Protein AF-A0AAV5S8I4-F1 (afdb_monomer)

Radius of gyration: 15.2 Å; Cα contacts (8 Å, |Δi|>4): 104; chains: 1; bounding box: 42×23×41 Å

Solvent-accessible surface area (backbone atoms only — not comparable to full-atom values): 5283 Å² total; per-residue (Å²): 132,82,84,84,64,84,88,63,88,84,68,78,49,73,45,83,34,77,37,74,46,79,58,88,94,44,74,46,81,42,77,47,79,38,81,47,77,44,65,62,84,90,44,49,32,44,76,46,78,45,71,81,67,74,90,72,68,58,66,72,56,55,54,51,31,59,60,56,69,40,85,43,77,49,73,49,65,56,74,134

pLDDT: mean 82.17, std 11.39, range [50.25, 93.06]

Foldseek 3Di:
DPPPDDDDPVDWDKDWDWDWDDDPPDIDIDTDIATAPDDDPNATEAEEEDEPDDPDDPVVVVVNCRRRVHDHYDYHYDDD

Secondary structure (DSSP, 8-state):
--SSSPP-TT--EEEEEEEEEEETTEEEEEEEEEEESEEETTEEEEEEEEESSTT---HHHHHHHHHTT--EEEEEEEP-

Nearest PDB structures (foldseek):
  5z5e-assembly1_B  TM=3.011E-01  e=7.543E-01  Nanoarchaeum equitans Kin4-M
  2efg-assembly1_A  TM=3.306E-01  e=1.679E+00  Thermus thermophilus HB8
  2bm1-assembly1_A  TM=3.371E-01  e=2.192E+00  Thermus thermophilus
  2bv3-assembly1_A  TM=3.193E-01  e=3.736E+00  Thermus thermophilus
  2xex-assembly2_B  TM=3.215E-01  e=6.368E+00  Staphylococcus aureus

Mean predicted aligned error: 6.93 Å

Sequence (80 aa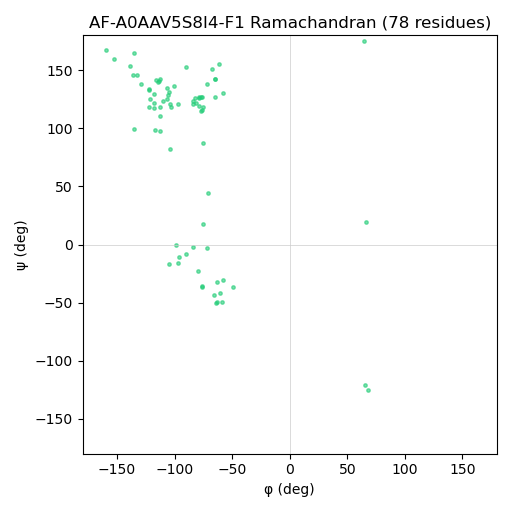):
PDIDSPLDNRRSFKMMVRSDLAVGEDTIKLCCIAEIDALRGDEPIEFKSGKATGPILKAKNVVKIELAGIRSLVVGKKGR

Organism: NCBI:txid358040

Structure (mmCIF, N/CA/C/O backbone):
data_AF-A0AAV5S8I4-F1
#
_entry.id   AF-A0AAV5S8I4-F1
#
loop_
_atom_site.group_PDB
_atom_site.id
_atom_site.type_symbol
_atom_site.label_atom_id
_atom_site.label_alt_id
_atom_site.label_comp_id
_atom_site.label_asym_id
_atom_site.label_entity_id
_atom_site.label_seq_id
_atom_site.pdbx_PDB_ins_code
_atom_site.Cartn_x
_atom_site.Cartn_y
_atom_site.Cartn_z
_atom_site.occupancy
_atom_site.B_iso_or_equiv
_atom_site.auth_seq_id
_atom_site.auth_comp_id
_atom_site.auth_asym_id
_atom_site.auth_atom_id
_atom_site.pdbx_PDB_model_num
ATOM 1 N N . PRO A 1 1 ? 11.944 -3.742 -14.578 1.00 70.75 1 PRO A N 1
ATOM 2 C CA . PRO A 1 1 ? 11.665 -2.288 -14.579 1.00 70.75 1 PRO A CA 1
ATOM 3 C C . PRO A 1 1 ? 12.591 -1.578 -15.566 1.00 70.75 1 PRO A C 1
ATOM 5 O O . PRO A 1 1 ? 13.782 -1.873 -15.571 1.00 70.75 1 PRO A O 1
ATOM 8 N N . ASP A 1 2 ? 12.039 -0.692 -16.390 1.00 86.00 2 ASP A N 1
ATOM 9 C CA . ASP A 1 2 ? 12.831 0.281 -17.144 1.00 86.00 2 ASP A CA 1
ATOM 10 C C . ASP A 1 2 ? 13.261 1.390 -16.172 1.00 86.00 2 ASP A C 1
ATOM 12 O O . ASP A 1 2 ? 12.410 2.033 -15.557 1.00 86.00 2 ASP A O 1
ATOM 16 N N . ILE A 1 3 ? 14.569 1.524 -15.952 1.00 87.44 3 ILE A N 1
ATOM 17 C CA . ILE A 1 3 ? 15.153 2.466 -14.985 1.00 87.44 3 ILE A CA 1
ATOM 18 C C . ILE A 1 3 ? 15.604 3.778 -15.632 1.00 87.44 3 ILE A C 1
ATOM 20 O O . ILE A 1 3 ? 15.918 4.721 -14.909 1.00 87.44 3 ILE A O 1
ATOM 24 N N . ASP A 1 4 ? 15.621 3.833 -16.964 1.00 90.94 4 ASP A N 1
ATOM 25 C CA . ASP A 1 4 ? 16.140 4.967 -17.731 1.00 90.94 4 ASP A CA 1
ATOM 26 C C . ASP A 1 4 ? 15.017 5.923 -18.162 1.00 90.94 4 ASP A C 1
ATOM 28 O O . ASP A 1 4 ? 15.258 7.080 -18.514 1.00 90.94 4 ASP A O 1
ATOM 32 N N . SER A 1 5 ? 13.768 5.460 -18.088 1.00 89.94 5 SER A N 1
ATOM 33 C CA . SER A 1 5 ? 12.582 6.274 -18.332 1.00 89.94 5 SER A CA 1
ATOM 34 C C . SER A 1 5 ? 12.400 7.398 -17.290 1.00 89.94 5 SER A C 1
ATOM 36 O O . SER A 1 5 ? 12.619 7.194 -16.091 1.00 89.94 5 SER A O 1
ATOM 38 N N . PRO A 1 6 ? 11.933 8.591 -17.708 1.00 89.81 6 PRO A N 1
ATOM 39 C CA . PRO A 1 6 ? 11.687 9.708 -16.801 1.00 89.81 6 PRO A CA 1
ATOM 40 C C . PRO A 1 6 ? 10.563 9.406 -15.796 1.00 89.81 6 PRO A C 1
ATOM 42 O O . PRO A 1 6 ? 9.537 8.814 -16.132 1.00 89.81 6 PRO A O 1
ATOM 45 N N . LEU A 1 7 ? 10.736 9.876 -14.557 1.00 89.31 7 LEU A N 1
ATOM 46 C CA . LEU A 1 7 ? 9.752 9.739 -13.478 1.00 89.31 7 LEU A CA 1
ATOM 47 C C . LEU A 1 7 ? 8.671 10.835 -13.568 1.00 89.31 7 LEU A C 1
ATOM 49 O O . LEU A 1 7 ? 8.995 12.022 -13.546 1.00 89.31 7 LEU A O 1
ATOM 53 N N . ASP A 1 8 ? 7.387 10.452 -13.601 1.00 90.94 8 ASP A N 1
ATOM 54 C CA . ASP A 1 8 ? 6.237 11.375 -13.530 1.00 90.94 8 ASP A CA 1
ATOM 55 C C . ASP A 1 8 ? 5.396 11.125 -12.268 1.00 90.94 8 ASP A C 1
ATOM 57 O O . ASP A 1 8 ? 4.527 10.254 -12.241 1.00 90.94 8 ASP A O 1
ATOM 61 N N . ASN A 1 9 ? 5.613 11.941 -11.233 1.00 88.69 9 ASN A N 1
ATOM 62 C CA . ASN A 1 9 ? 4.931 11.821 -9.937 1.00 88.69 9 ASN A CA 1
ATOM 63 C C . ASN A 1 9 ? 3.449 12.241 -9.961 1.00 88.69 9 ASN A C 1
ATOM 65 O O . ASN A 1 9 ? 2.774 12.161 -8.939 1.00 88.69 9 ASN A O 1
ATOM 69 N N . ARG A 1 10 ? 2.924 12.733 -11.092 1.00 92.31 10 ARG A N 1
ATOM 70 C CA . ARG A 1 10 ? 1.487 13.039 -11.221 1.00 92.31 10 ARG A CA 1
ATOM 71 C C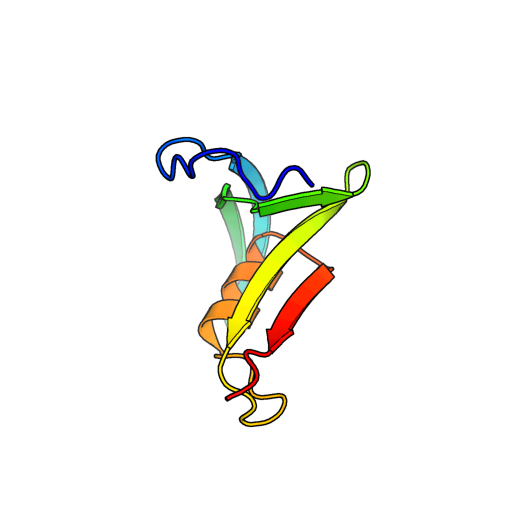 . ARG A 1 10 ? 0.669 11.780 -11.489 1.00 92.31 10 ARG A C 1
ATOM 73 O O . ARG A 1 10 ? -0.537 11.766 -11.242 1.00 92.31 10 ARG A O 1
ATOM 80 N N . ARG A 1 11 ? 1.3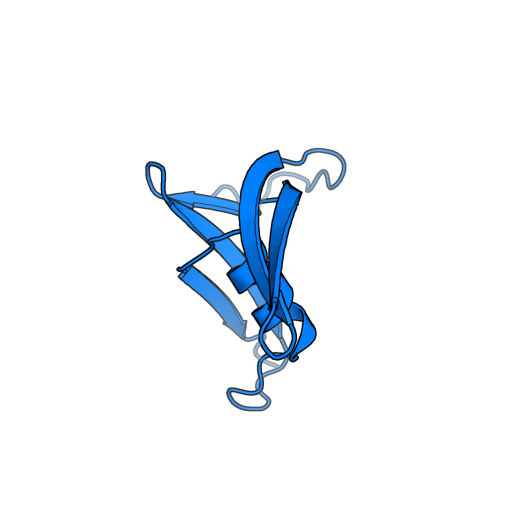08 10.730 -12.014 1.00 89.00 11 ARG A N 1
ATOM 81 C CA . ARG A 1 11 ? 0.677 9.432 -12.241 1.00 89.00 11 ARG A CA 1
ATOM 82 C C . ARG A 1 11 ? 0.607 8.692 -10.912 1.00 89.00 11 ARG A C 1
ATOM 84 O O . ARG A 1 11 ? 1.631 8.416 -10.304 1.00 89.00 11 ARG A O 1
ATOM 91 N N . SER A 1 12 ? -0.607 8.373 -10.478 1.00 93.06 12 SER A N 1
ATOM 92 C CA . SER A 1 12 ? -0.856 7.602 -9.260 1.00 93.06 12 SER A CA 1
ATOM 93 C C . SER A 1 12 ? -1.929 6.557 -9.525 1.00 93.06 12 SER A C 1
ATOM 95 O O . SER A 1 12 ? -2.858 6.789 -10.303 1.00 93.06 12 SER A O 1
ATOM 97 N N . PHE A 1 13 ? -1.797 5.410 -8.869 1.00 92.19 13 PHE A N 1
ATOM 98 C CA . PHE A 1 13 ? -2.844 4.404 -8.805 1.00 92.19 13 PHE A CA 1
ATOM 99 C C . PHE A 1 13 ? -3.476 4.449 -7.414 1.00 92.19 13 PHE A C 1
ATOM 101 O O . PHE A 1 13 ? -2.782 4.510 -6.397 1.00 92.19 13 PHE A O 1
ATOM 108 N N . LYS A 1 14 ? -4.808 4.481 -7.371 1.00 92.50 14 LYS A N 1
ATOM 109 C CA . LYS A 1 14 ? -5.575 4.645 -6.137 1.00 92.50 14 LYS A CA 1
ATOM 110 C C . LYS A 1 14 ? -6.639 3.568 -6.043 1.00 92.50 14 LYS A C 1
ATOM 112 O O . LYS A 1 14 ? -7.323 3.291 -7.024 1.00 92.50 14 LYS A O 1
ATOM 117 N N . MET A 1 15 ? -6.804 3.016 -4.851 1.00 91.56 15 MET A N 1
ATOM 118 C CA . MET A 1 15 ? -7.828 2.027 -4.539 1.00 91.56 15 MET A CA 1
ATOM 119 C C . MET A 1 15 ? -8.795 2.585 -3.503 1.00 91.56 15 MET A C 1
ATOM 121 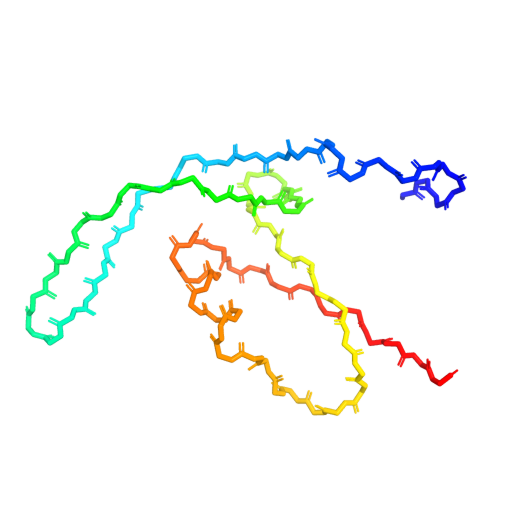O O . MET A 1 15 ? -8.393 3.283 -2.571 1.00 91.56 15 MET A O 1
ATOM 125 N N . MET A 1 16 ? -10.077 2.267 -3.661 1.00 92.62 16 MET A N 1
ATOM 126 C CA . MET A 1 16 ? -11.064 2.483 -2.610 1.00 92.62 16 MET A CA 1
ATOM 127 C C . MET A 1 16 ? -10.935 1.351 -1.591 1.00 92.62 16 MET A C 1
ATOM 129 O O . MET A 1 16 ? -10.980 0.179 -1.960 1.00 92.62 16 MET A O 1
ATOM 133 N N . VAL A 1 17 ? -10.762 1.704 -0.322 1.00 90.38 17 VAL A N 1
ATOM 134 C CA . VAL A 1 17 ? -10.565 0.763 0.778 1.00 90.38 17 VAL A CA 1
ATOM 135 C C . VAL A 1 17 ? -11.653 0.979 1.814 1.00 90.38 17 VAL A C 1
ATOM 137 O O . VAL A 1 17 ? -11.930 2.106 2.226 1.00 90.38 17 VAL A O 1
ATOM 140 N N . ARG A 1 18 ? -12.258 -0.123 2.250 1.00 90.69 18 ARG A N 1
ATOM 141 C CA . ARG A 1 18 ? -13.140 -0.159 3.412 1.00 90.69 18 ARG A CA 1
ATOM 142 C C . ARG A 1 18 ? -12.393 -0.845 4.548 1.00 90.69 18 ARG A C 1
ATOM 144 O O . ARG A 1 18 ? -11.900 -1.952 4.355 1.00 90.69 18 ARG A O 1
ATOM 151 N N . SER A 1 19 ? -12.300 -0.186 5.693 1.00 86.19 19 SER A N 1
ATOM 152 C CA . SER A 1 19 ? -11.549 -0.670 6.851 1.00 86.19 19 SER A CA 1
ATOM 153 C C . SER A 1 19 ? -12.326 -0.414 8.134 1.00 86.19 19 SER A C 1
ATOM 155 O O . SER A 1 19 ? -13.131 0.514 8.194 1.00 86.19 19 SER A O 1
ATOM 157 N N . ASP A 1 20 ? -12.077 -1.228 9.149 1.00 86.94 20 ASP A N 1
ATOM 158 C CA . ASP A 1 20 ? -12.667 -1.091 10.473 1.00 86.94 20 ASP A CA 1
ATOM 159 C C . ASP A 1 20 ? -11.545 -0.713 11.449 1.00 86.94 20 ASP A C 1
ATOM 161 O O . ASP A 1 20 ? -10.575 -1.452 11.611 1.00 86.94 20 ASP A O 1
ATOM 165 N N . LEU A 1 21 ? -11.649 0.461 12.073 1.00 82.56 21 LEU A N 1
ATOM 166 C CA . LEU A 1 21 ? -10.668 0.970 13.028 1.00 82.56 21 LEU A CA 1
ATOM 167 C C . LEU A 1 21 ? -11.200 0.814 14.454 1.00 82.56 21 LEU A C 1
ATOM 169 O O . LEU A 1 21 ? -12.207 1.429 14.809 1.00 82.56 21 LEU A O 1
ATOM 173 N N . ALA A 1 22 ? -10.502 0.030 15.274 1.00 83.50 22 ALA A N 1
ATOM 174 C CA . ALA A 1 22 ? -10.792 -0.083 16.700 1.00 83.50 22 ALA A CA 1
ATOM 175 C C . ALA A 1 22 ? -10.282 1.159 17.454 1.00 83.50 22 ALA A C 1
ATOM 177 O O . ALA A 1 22 ? -9.109 1.523 17.341 1.00 83.50 22 ALA A O 1
ATOM 178 N N . VAL A 1 23 ? -11.155 1.807 18.229 1.00 81.19 23 VAL A N 1
ATOM 179 C CA . VAL A 1 23 ? -10.833 2.977 19.059 1.00 81.19 23 VAL A CA 1
ATOM 180 C C . VAL A 1 23 ? -11.465 2.782 20.436 1.00 81.19 23 VAL A C 1
ATOM 182 O O . VAL A 1 23 ? -12.654 3.015 20.624 1.00 81.19 23 VAL A O 1
ATOM 185 N N . GLY A 1 24 ? -10.668 2.342 21.412 1.00 84.88 24 GLY A N 1
ATOM 186 C CA . GLY A 1 24 ? -11.204 1.930 22.713 1.00 84.88 24 GLY A CA 1
ATOM 187 C C . GLY A 1 24 ? -12.041 0.657 22.573 1.00 84.88 24 GLY A C 1
ATOM 188 O O . GLY A 1 24 ? -11.548 -0.336 22.043 1.00 84.88 24 GLY A O 1
ATOM 189 N N . GLU A 1 25 ? -13.291 0.693 23.036 1.00 92.81 25 GLU A N 1
ATOM 190 C CA . GLU A 1 25 ? -14.257 -0.407 22.867 1.00 92.81 25 GLU A CA 1
ATOM 191 C C . GLU A 1 25 ? -15.094 -0.275 21.580 1.00 92.81 25 GLU A C 1
ATOM 193 O O . GLU A 1 25 ? -15.793 -1.212 21.192 1.00 92.81 25 GLU A O 1
ATOM 198 N N . ASP A 1 26 ? -14.991 0.859 20.881 1.00 90.38 26 ASP A N 1
ATOM 199 C CA . ASP A 1 26 ? -15.760 1.138 19.674 1.00 90.38 26 ASP A CA 1
ATOM 200 C C . ASP A 1 26 ? -15.036 0.680 18.402 1.00 90.38 26 ASP A C 1
ATOM 202 O O . ASP A 1 26 ? -13.806 0.652 18.310 1.00 90.38 26 ASP A O 1
ATOM 206 N N . THR A 1 27 ? -15.821 0.371 17.366 1.00 89.12 27 THR A N 1
ATOM 207 C CA . THR A 1 27 ? -15.319 0.099 16.012 1.00 89.12 27 THR A CA 1
ATOM 208 C C . THR A 1 27 ? -15.879 1.117 15.027 1.00 89.12 27 THR A C 1
ATOM 210 O O . THR A 1 27 ? -17.087 1.177 14.790 1.00 89.12 27 THR A O 1
ATOM 213 N N . ILE A 1 28 ? -14.995 1.898 14.407 1.00 87.44 28 ILE A N 1
ATOM 214 C CA . ILE A 1 28 ? -15.349 2.899 13.399 1.00 87.44 28 ILE A CA 1
ATOM 215 C C . ILE A 1 28 ? -15.158 2.296 12.008 1.00 87.44 28 ILE A C 1
ATOM 217 O O . ILE A 1 28 ? -14.048 1.930 11.628 1.00 87.44 28 ILE A O 1
ATOM 221 N N . LYS A 1 29 ? -16.234 2.251 11.215 1.00 89.19 29 LYS A N 1
ATOM 222 C CA . LYS A 1 29 ? -16.167 1.840 9.806 1.00 89.19 29 LYS A CA 1
ATOM 223 C C . LYS A 1 29 ? -15.706 3.013 8.950 1.00 89.19 29 LYS A C 1
ATOM 225 O O . LYS A 1 29 ? -16.360 4.053 8.911 1.00 89.19 29 LYS A O 1
ATOM 230 N N . LEU A 1 30 ? -14.608 2.831 8.235 1.00 86.94 30 LEU A 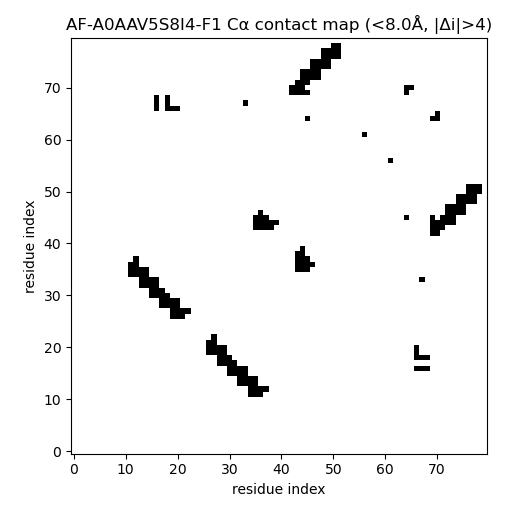N 1
ATOM 231 C CA . LEU A 1 30 ? -13.976 3.830 7.386 1.00 86.94 30 LEU A CA 1
ATOM 232 C C . LEU A 1 30 ? -14.073 3.408 5.920 1.00 86.94 30 LEU A C 1
ATOM 234 O O . LEU A 1 30 ? -13.896 2.242 5.572 1.00 86.94 30 LEU A O 1
ATOM 238 N N . CYS A 1 31 ? -14.326 4.383 5.052 1.00 90.56 31 CYS A N 1
ATOM 239 C CA . CYS A 1 31 ? -14.144 4.252 3.613 1.00 90.56 31 CYS A CA 1
ATOM 240 C C . CYS A 1 31 ? -13.164 5.340 3.180 1.00 90.56 31 CYS A C 1
ATOM 242 O O . CYS A 1 31 ? -13.428 6.525 3.387 1.00 90.56 31 CYS A O 1
ATOM 244 N N . CYS A 1 32 ? -12.016 4.950 2.637 1.00 88.06 3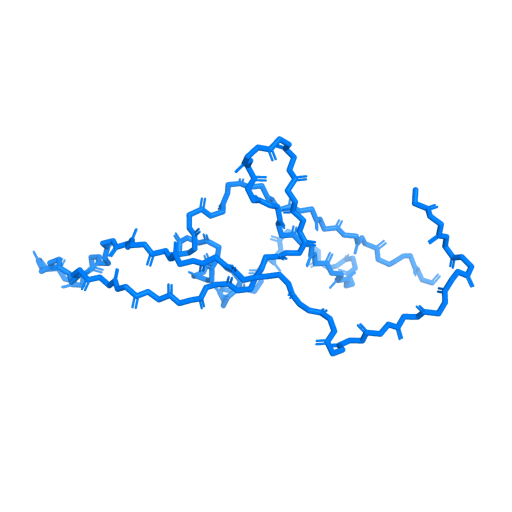2 CYS A N 1
ATOM 245 C CA . CYS A 1 32 ? -10.962 5.874 2.243 1.00 88.06 32 CYS A CA 1
ATOM 246 C C . CYS A 1 32 ? -10.394 5.518 0.869 1.00 88.06 32 CYS A C 1
ATOM 248 O O . CYS A 1 32 ? -10.624 4.438 0.327 1.00 88.06 32 CYS A O 1
ATOM 250 N N . ILE A 1 33 ? -9.657 6.460 0.289 1.00 91.31 33 ILE A N 1
ATOM 251 C CA . ILE A 1 33 ? -8.898 6.234 -0.936 1.00 91.31 33 ILE A CA 1
ATOM 252 C C . ILE A 1 33 ? -7.431 6.105 -0.541 1.00 91.31 33 ILE A C 1
ATOM 254 O O . ILE A 1 33 ? -6.861 7.033 0.035 1.00 91.31 33 ILE A O 1
ATOM 258 N N . ALA A 1 34 ? -6.827 4.965 -0.860 1.00 89.81 34 ALA A N 1
ATOM 259 C CA . ALA A 1 34 ? -5.420 4.691 -0.619 1.00 89.81 34 ALA A CA 1
ATOM 260 C C . ALA A 1 34 ? -4.639 4.757 -1.935 1.00 89.81 34 ALA A C 1
ATOM 262 O O . ALA A 1 34 ? -5.014 4.129 -2.923 1.00 89.81 34 ALA A O 1
ATOM 263 N N . GLU A 1 35 ? -3.549 5.520 -1.948 1.00 91.00 35 GLU A N 1
ATOM 264 C CA . GLU A 1 35 ? -2.560 5.467 -3.025 1.00 91.00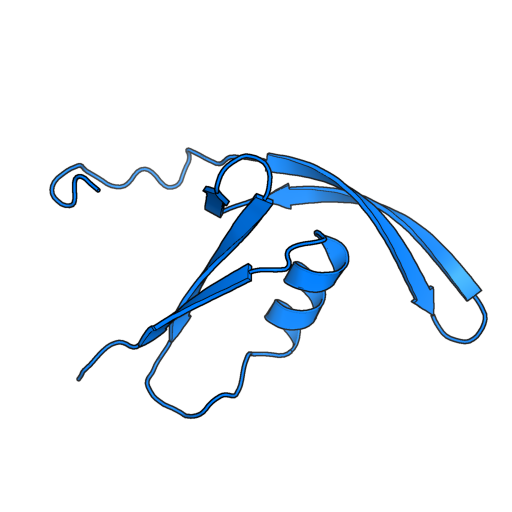 35 GLU A CA 1
ATOM 265 C C . GLU A 1 35 ? -1.654 4.249 -2.827 1.00 91.00 35 GLU A C 1
ATOM 267 O O . GLU A 1 35 ? -1.100 4.068 -1.735 1.00 91.00 35 GLU A O 1
ATOM 272 N N . ILE A 1 36 ? -1.541 3.435 -3.879 1.00 91.12 36 ILE A N 1
ATOM 273 C CA . ILE A 1 36 ? -0.850 2.145 -3.883 1.00 91.12 36 ILE A CA 1
ATOM 274 C C . ILE A 1 36 ? 0.308 2.206 -4.877 1.00 91.12 36 ILE A C 1
ATOM 276 O O . ILE A 1 36 ? 0.112 2.578 -6.035 1.00 91.12 36 ILE A O 1
ATOM 280 N N . ASP A 1 37 ? 1.501 1.807 -4.433 1.00 90.94 37 ASP A N 1
ATOM 281 C CA . ASP A 1 37 ? 2.712 1.934 -5.246 1.00 90.94 37 ASP A CA 1
ATOM 282 C C . ASP A 1 37 ? 2.790 0.863 -6.351 1.00 90.94 37 ASP A C 1
ATOM 284 O O . ASP A 1 37 ? 3.263 1.142 -7.454 1.00 90.94 37 ASP A O 1
ATOM 288 N N . ALA A 1 38 ? 2.332 -0.365 -6.076 1.00 92.38 38 ALA A N 1
ATOM 289 C CA . ALA A 1 38 ? 2.222 -1.437 -7.067 1.00 92.38 38 ALA A CA 1
ATOM 290 C C . ALA A 1 38 ? 1.234 -2.538 -6.655 1.00 92.38 38 ALA A C 1
ATOM 292 O O . ALA A 1 38 ? 0.851 -2.653 -5.490 1.00 92.38 38 ALA A O 1
ATOM 293 N N . LEU A 1 39 ? 0.890 -3.393 -7.620 1.00 91.88 39 LEU A N 1
ATOM 294 C CA . LEU A 1 39 ? 0.153 -4.636 -7.409 1.00 91.88 39 LEU A CA 1
ATOM 295 C C . LEU A 1 39 ? 1.032 -5.846 -7.759 1.00 91.88 39 LEU A C 1
ATOM 297 O O . LEU A 1 39 ? 1.748 -5.835 -8.763 1.00 91.88 39 LEU A O 1
ATOM 301 N N . ARG A 1 40 ? 0.953 -6.910 -6.956 1.00 89.44 40 ARG A N 1
ATOM 302 C CA . ARG A 1 40 ? 1.463 -8.248 -7.292 1.00 89.44 40 ARG A CA 1
ATOM 303 C C . ARG A 1 40 ? 0.271 -9.184 -7.443 1.00 89.44 40 ARG A C 1
ATOM 305 O O . ARG A 1 40 ? -0.259 -9.675 -6.451 1.00 89.44 40 ARG A O 1
ATOM 312 N N . GLY A 1 41 ? -0.161 -9.400 -8.684 1.00 90.00 41 GLY A N 1
ATOM 313 C CA . GLY A 1 41 ? -1.513 -9.908 -8.928 1.00 90.00 41 GLY A CA 1
ATOM 314 C C . GLY A 1 41 ? -2.520 -8.858 -8.463 1.00 90.00 41 GLY A C 1
ATOM 315 O O . GLY A 1 41 ? -2.422 -7.714 -8.896 1.00 90.00 41 GLY A O 1
ATOM 316 N N . ASP A 1 42 ? -3.393 -9.223 -7.524 1.00 88.25 42 ASP A N 1
ATOM 317 C CA . ASP A 1 42 ? -4.363 -8.310 -6.895 1.00 88.25 42 ASP A CA 1
ATOM 318 C C . ASP A 1 42 ? -3.898 -7.780 -5.524 1.00 88.25 42 ASP A C 1
ATOM 320 O O . ASP A 1 42 ? -4.599 -7.004 -4.873 1.00 88.25 42 ASP A O 1
ATOM 324 N N . GLU A 1 43 ? -2.717 -8.194 -5.053 1.00 89.12 43 GLU A N 1
ATOM 325 C CA . GLU A 1 43 ? -2.209 -7.789 -3.743 1.00 89.12 43 GLU A CA 1
ATOM 326 C C . GLU A 1 43 ? -1.497 -6.429 -3.815 1.00 89.12 43 GLU A C 1
ATOM 328 O O . GLU A 1 43 ? -0.509 -6.304 -4.550 1.00 89.12 43 GLU A O 1
ATOM 333 N N . PRO A 1 44 ? -1.917 -5.421 -3.027 1.00 90.75 44 PRO A N 1
ATOM 334 C CA . PRO A 1 44 ? -1.226 -4.142 -2.973 1.00 90.75 44 PRO A CA 1
ATOM 335 C C . PRO A 1 44 ? 0.113 -4.258 -2.238 1.00 90.75 44 PRO A C 1
ATOM 337 O O . PRO A 1 44 ? 0.228 -4.904 -1.190 1.00 90.75 44 PRO A O 1
ATOM 340 N N . ILE A 1 45 ? 1.130 -3.599 -2.792 1.00 90.00 45 ILE A N 1
ATOM 341 C CA . ILE A 1 45 ? 2.487 -3.522 -2.249 1.00 90.00 45 ILE A CA 1
ATOM 342 C C . ILE A 1 45 ? 2.860 -2.056 -2.035 1.00 90.00 45 ILE A C 1
ATOM 344 O O . ILE A 1 45 ? 2.682 -1.222 -2.921 1.00 90.00 45 ILE A O 1
ATOM 348 N N . GLU A 1 46 ? 3.431 -1.763 -0.866 1.00 89.25 46 GLU A N 1
ATOM 349 C CA . GLU A 1 46 ? 4.016 -0.459 -0.552 1.00 89.25 46 GLU A CA 1
ATOM 350 C C . GLU A 1 46 ? 5.544 -0.512 -0.709 1.00 89.25 46 GLU A C 1
ATOM 352 O O . GLU A 1 46 ? 6.214 -1.434 -0.228 1.00 89.25 46 GLU A O 1
ATOM 357 N N . PHE A 1 47 ? 6.111 0.522 -1.322 1.00 88.31 47 PHE A N 1
ATOM 358 C CA . PHE A 1 47 ? 7.542 0.760 -1.407 1.00 88.31 47 PHE A CA 1
ATOM 359 C C . PHE A 1 47 ? 7.960 1.906 -0.483 1.00 88.31 47 PHE A C 1
ATOM 361 O O . PHE A 1 47 ? 7.367 2.990 -0.413 1.00 88.31 47 PHE A O 1
ATOM 368 N N . LYS A 1 48 ? 9.050 1.686 0.252 1.00 84.94 48 LYS A N 1
ATOM 369 C CA . LYS A 1 48 ? 9.705 2.730 1.046 1.00 84.94 48 LYS A CA 1
ATOM 370 C C . LYS A 1 48 ? 11.202 2.713 0.800 1.00 84.94 48 LYS A C 1
ATOM 372 O O . LYS A 1 48 ? 11.813 1.663 0.636 1.00 84.94 48 LYS A O 1
ATOM 377 N N . SER A 1 49 ? 11.811 3.893 0.823 1.00 83.19 49 SER A N 1
ATOM 378 C CA . SER A 1 49 ? 13.265 4.033 0.886 1.00 83.19 49 SER A CA 1
ATOM 379 C C . SER A 1 49 ? 13.673 4.634 2.229 1.00 83.19 49 SER A C 1
ATOM 381 O O . SER A 1 49 ? 12.975 5.488 2.783 1.00 83.19 49 SER A O 1
ATOM 383 N N . GLY A 1 50 ? 14.792 4.168 2.785 1.00 71.12 50 GLY A N 1
ATOM 384 C CA . GLY A 1 50 ? 15.282 4.622 4.087 1.00 71.12 50 GLY A CA 1
ATOM 385 C C . GLY A 1 50 ? 16.797 4.496 4.239 1.00 71.12 50 GLY A C 1
ATOM 386 O O . GLY A 1 50 ? 17.450 3.740 3.516 1.00 71.12 50 GLY A O 1
ATOM 387 N N . LYS A 1 51 ? 17.359 5.255 5.191 1.00 60.44 51 LYS A N 1
ATOM 388 C CA . LYS A 1 51 ? 18.743 5.059 5.654 1.00 60.44 51 LYS A CA 1
ATOM 389 C C . LYS A 1 51 ? 18.832 3.723 6.398 1.00 60.44 51 LYS A C 1
ATOM 391 O O . LYS A 1 51 ? 17.852 3.290 6.998 1.00 60.44 51 LYS A O 1
ATOM 396 N N . ALA A 1 52 ? 20.002 3.086 6.380 1.00 51.53 52 ALA A N 1
ATOM 397 C CA . ALA A 1 52 ? 20.268 1.793 7.019 1.00 51.53 52 ALA A CA 1
ATOM 398 C C . ALA A 1 52 ? 20.297 1.847 8.567 1.00 51.53 52 ALA A C 1
ATOM 400 O O . ALA A 1 52 ? 21.178 1.278 9.201 1.00 51.53 52 ALA A O 1
ATOM 401 N N . THR A 1 53 ? 19.353 2.541 9.198 1.00 50.25 53 THR A N 1
ATOM 402 C CA . THR A 1 53 ? 19.228 2.650 10.655 1.00 50.25 53 THR A CA 1
ATOM 403 C C . THR A 1 53 ? 18.079 1.766 11.135 1.00 50.25 53 THR A C 1
ATOM 405 O O . THR A 1 53 ? 16.964 2.243 11.322 1.00 50.25 53 THR A O 1
ATOM 408 N N . GLY A 1 54 ? 18.363 0.470 11.304 1.00 53.84 54 GLY A N 1
ATOM 409 C CA . GLY A 1 54 ? 17.506 -0.501 11.999 1.00 53.84 54 GLY A CA 1
ATOM 410 C C . GLY A 1 54 ? 16.128 -0.798 11.374 1.00 53.84 54 GLY A C 1
ATOM 411 O O . GLY A 1 54 ? 15.735 -0.188 10.382 1.00 53.84 54 GLY A O 1
ATOM 412 N N . PRO A 1 55 ? 15.372 -1.755 11.946 1.00 53.97 55 PRO A N 1
ATOM 413 C CA . PRO A 1 55 ? 14.017 -2.114 11.514 1.00 53.97 55 PRO A CA 1
ATOM 414 C C . PRO A 1 55 ? 12.948 -1.089 11.941 1.00 53.97 55 PRO A C 1
ATOM 416 O O . PRO A 1 55 ? 11.764 -1.415 11.956 1.00 53.97 55 PRO A O 1
ATOM 419 N N . ILE A 1 56 ? 13.330 0.142 12.307 1.00 56.34 56 ILE A N 1
ATOM 420 C CA . ILE A 1 56 ? 12.386 1.150 12.802 1.00 56.34 56 ILE A CA 1
ATOM 421 C C . ILE A 1 56 ? 11.591 1.697 11.616 1.00 56.34 56 ILE A C 1
ATOM 423 O O . ILE A 1 56 ? 11.936 2.705 10.991 1.00 56.34 56 ILE A O 1
ATOM 427 N N . LEU A 1 57 ? 10.497 1.013 11.301 1.00 62.03 57 LEU A N 1
ATOM 428 C CA . LEU A 1 57 ? 9.453 1.571 10.470 1.00 62.03 57 LEU A CA 1
ATOM 429 C C . LEU A 1 57 ? 8.830 2.746 11.228 1.00 62.03 57 LEU A C 1
ATOM 431 O O . LEU A 1 57 ? 8.422 2.609 12.378 1.00 62.03 57 LEU A O 1
ATOM 435 N N . LYS A 1 58 ? 8.763 3.926 10.603 1.00 65.69 58 LYS A N 1
ATOM 436 C CA . LYS A 1 58 ? 8.078 5.074 11.214 1.00 65.69 58 LYS A CA 1
ATOM 437 C C . LYS A 1 58 ? 6.628 4.668 11.501 1.00 65.69 58 LYS A C 1
ATOM 439 O O . LYS A 1 58 ? 5.966 4.201 10.580 1.00 65.69 58 LYS A O 1
ATOM 444 N N . ALA A 1 59 ? 6.129 4.896 12.718 1.00 63.25 59 ALA A N 1
ATOM 445 C CA . ALA A 1 59 ? 4.775 4.506 13.142 1.00 63.25 59 ALA A CA 1
ATOM 446 C C . ALA A 1 59 ? 3.674 4.939 12.152 1.00 63.25 59 ALA A C 1
ATOM 448 O O . ALA A 1 59 ? 2.765 4.175 11.849 1.00 63.25 59 ALA A O 1
ATOM 449 N N . LYS A 1 60 ? 3.823 6.118 11.532 1.00 67.38 60 LYS A N 1
ATOM 450 C CA . LY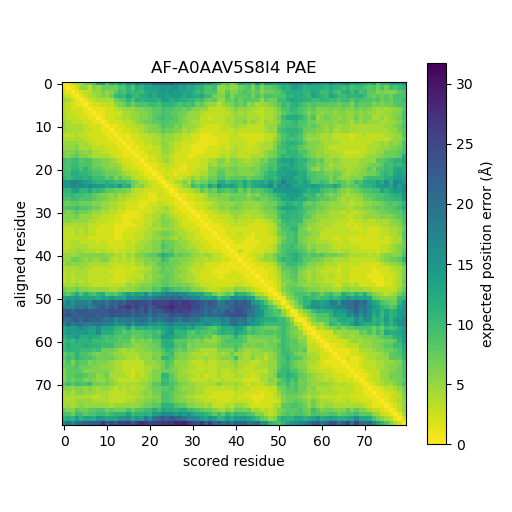S A 1 60 ? 2.915 6.608 10.480 1.00 67.38 60 LYS A CA 1
ATOM 451 C C . LYS A 1 60 ? 2.787 5.683 9.259 1.00 67.38 60 LYS A C 1
ATOM 453 O O . LYS A 1 60 ? 1.748 5.671 8.613 1.00 67.38 60 LYS A O 1
ATOM 458 N N . ASN A 1 61 ? 3.837 4.931 8.928 1.00 69.69 61 ASN A N 1
ATOM 459 C CA . ASN A 1 61 ? 3.816 3.982 7.818 1.00 69.69 61 ASN A CA 1
ATOM 460 C C . ASN A 1 61 ? 3.033 2.723 8.201 1.00 69.69 61 ASN A C 1
ATOM 462 O O . ASN A 1 61 ? 2.338 2.187 7.352 1.00 69.69 61 ASN A O 1
ATOM 466 N N . VAL A 1 62 ? 3.120 2.287 9.463 1.00 71.25 62 VAL A N 1
ATOM 467 C CA . VAL A 1 62 ? 2.370 1.128 9.972 1.00 71.25 62 VAL A CA 1
ATOM 468 C C . VAL A 1 62 ? 0.872 1.411 9.894 1.00 71.25 62 VAL A C 1
ATOM 470 O O . VAL A 1 62 ? 0.149 0.656 9.258 1.00 71.25 62 VAL A O 1
ATOM 473 N N . VAL A 1 63 ? 0.439 2.571 10.399 1.00 74.31 63 VAL A N 1
ATOM 474 C CA . VAL A 1 63 ? -0.973 2.989 10.354 1.00 74.31 63 VAL A CA 1
ATOM 475 C C . VAL A 1 63 ? -1.490 3.109 8.914 1.00 74.31 63 VAL A C 1
ATOM 477 O O . VAL A 1 63 ? -2.594 2.660 8.622 1.00 74.31 63 VAL A O 1
ATOM 480 N N . LYS A 1 64 ? -0.694 3.676 7.988 1.00 76.44 64 LYS A N 1
ATOM 481 C CA . LYS A 1 64 ? -1.075 3.774 6.564 1.00 76.44 64 LYS A CA 1
ATOM 482 C C . LYS A 1 64 ? -1.329 2.387 5.963 1.00 76.44 64 LYS A C 1
ATOM 484 O O . LYS A 1 64 ? -2.336 2.184 5.295 1.00 76.44 64 LYS A O 1
ATOM 489 N N . ILE A 1 65 ? -0.394 1.466 6.181 1.00 80.00 65 ILE A N 1
ATOM 490 C CA . ILE A 1 65 ? -0.398 0.116 5.608 1.00 80.00 65 ILE A CA 1
ATOM 491 C C . ILE A 1 65 ? -1.579 -0.689 6.158 1.00 80.00 65 ILE A C 1
ATOM 493 O O . ILE A 1 65 ? -2.301 -1.317 5.388 1.00 80.00 65 ILE A O 1
ATOM 497 N N . GLU A 1 66 ? -1.819 -0.597 7.464 1.00 80.56 66 GLU A N 1
ATOM 498 C CA . GLU A 1 66 ? -2.920 -1.275 8.147 1.00 80.56 66 GLU A CA 1
ATOM 499 C C . GLU A 1 66 ? -4.290 -0.782 7.664 1.00 80.56 66 GLU A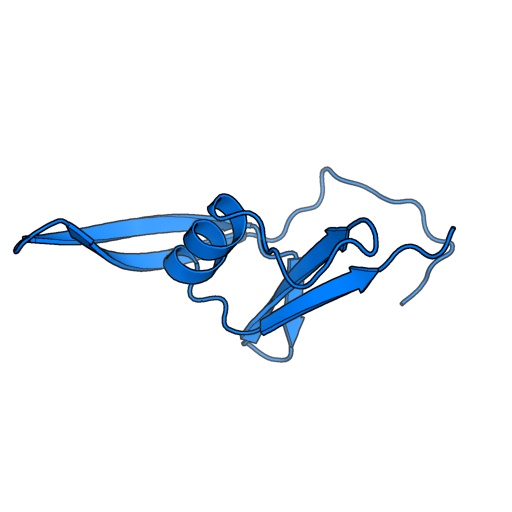 C 1
ATOM 501 O O . GLU A 1 66 ? -5.114 -1.583 7.223 1.00 80.56 66 GLU A O 1
ATOM 506 N N . LEU A 1 67 ? -4.509 0.538 7.632 1.00 81.56 67 LEU A N 1
ATOM 507 C CA . LEU A 1 67 ? -5.769 1.119 7.157 1.00 81.56 67 LEU A CA 1
ATOM 508 C C . LEU A 1 67 ? -6.046 0.819 5.678 1.00 81.56 67 LEU A C 1
ATOM 510 O O . LEU A 1 67 ? -7.205 0.683 5.294 1.00 81.56 67 LEU A O 1
ATOM 514 N N . ALA A 1 68 ? -4.998 0.716 4.858 1.00 84.75 68 ALA A N 1
ATOM 515 C CA . ALA A 1 68 ? -5.103 0.403 3.435 1.00 84.75 68 ALA A CA 1
ATOM 516 C C . ALA A 1 68 ? -5.200 -1.109 3.141 1.00 84.75 68 ALA A C 1
ATOM 518 O O . ALA A 1 68 ? -5.304 -1.490 1.976 1.00 84.75 68 ALA A O 1
ATOM 519 N N . GLY A 1 69 ? -5.141 -1.977 4.160 1.00 83.50 69 GLY A N 1
ATOM 520 C CA . GLY A 1 69 ? -5.144 -3.433 3.981 1.00 83.50 69 GLY A CA 1
ATOM 521 C C . GLY A 1 69 ? -3.896 -3.977 3.270 1.00 83.50 69 GLY A C 1
ATOM 522 O O . GLY A 1 69 ? -3.918 -5.087 2.736 1.00 83.50 69 GLY A O 1
ATOM 523 N N . ILE A 1 70 ? -2.805 -3.210 3.245 1.00 85.12 70 ILE A N 1
ATOM 524 C CA . ILE A 1 70 ? -1.549 -3.593 2.598 1.00 85.12 70 ILE A CA 1
ATOM 525 C C . ILE A 1 70 ? -0.822 -4.586 3.506 1.00 85.12 70 ILE A C 1
ATOM 527 O O . ILE A 1 70 ? -0.575 -4.314 4.676 1.00 85.12 70 ILE A O 1
ATOM 531 N N . ARG A 1 71 ? -0.446 -5.750 2.973 1.00 82.88 71 ARG A N 1
ATOM 532 C CA . ARG A 1 71 ? 0.254 -6.797 3.748 1.00 82.88 71 ARG A CA 1
ATOM 533 C C . ARG A 1 71 ? 1.741 -6.895 3.440 1.00 82.88 71 ARG A C 1
ATOM 535 O O . ARG A 1 71 ? 2.493 -7.484 4.210 1.00 82.88 71 ARG A O 1
ATOM 542 N N . SER A 1 72 ? 2.163 -6.322 2.316 1.00 85.44 72 SER A N 1
ATOM 543 C CA . SER A 1 72 ? 3.529 -6.424 1.815 1.00 85.44 72 SER A CA 1
ATOM 544 C C . SER A 1 72 ? 4.179 -5.049 1.748 1.00 85.44 72 SER A C 1
ATOM 546 O O . SER A 1 72 ? 3.709 -4.156 1.044 1.00 85.44 72 SER A O 1
ATOM 548 N N . LEU A 1 73 ? 5.295 -4.903 2.459 1.00 84.62 73 LEU A N 1
ATOM 549 C CA . LEU A 1 73 ? 6.126 -3.707 2.449 1.00 84.62 73 LEU A CA 1
ATOM 550 C C . LEU A 1 73 ? 7.539 -4.069 2.009 1.00 84.62 73 LEU A C 1
ATOM 552 O O . LEU A 1 73 ? 8.201 -4.898 2.634 1.00 84.62 73 LEU A O 1
ATOM 556 N N . VAL A 1 74 ? 8.027 -3.391 0.976 1.00 85.25 74 VAL A N 1
ATOM 557 C CA . VAL A 1 74 ? 9.396 -3.553 0.488 1.00 85.25 74 VAL A CA 1
ATOM 558 C C . VAL A 1 74 ? 10.191 -2.291 0.805 1.00 85.25 74 VAL A C 1
ATOM 560 O O . VAL A 1 74 ? 9.824 -1.179 0.417 1.00 85.25 74 VAL A O 1
ATOM 563 N N . VAL A 1 75 ? 11.301 -2.463 1.528 1.00 83.62 75 VAL A N 1
ATOM 564 C CA . VAL A 1 75 ? 12.159 -1.354 1.963 1.00 83.62 75 VAL A CA 1
ATOM 565 C C . VAL A 1 75 ? 13.510 -1.410 1.257 1.00 83.62 75 VAL A C 1
ATOM 567 O O . VAL A 1 75 ? 14.348 -2.258 1.558 1.00 83.62 75 VAL A O 1
ATOM 570 N N . GLY A 1 76 ? 13.747 -0.455 0.359 1.00 84.12 76 GLY A N 1
ATOM 571 C CA . GLY A 1 76 ? 15.056 -0.232 -0.247 1.00 84.12 76 GLY A CA 1
ATOM 572 C C . GLY A 1 76 ? 15.986 0.503 0.720 1.00 84.12 76 GLY A C 1
ATOM 573 O O . GLY A 1 76 ? 15.744 1.664 1.067 1.00 84.12 76 GLY A O 1
ATOM 574 N N . LYS A 1 77 ? 17.066 -0.155 1.155 1.00 79.62 77 LYS A N 1
ATOM 575 C CA . LYS A 1 77 ? 18.126 0.481 1.950 1.00 79.62 77 LYS A CA 1
ATOM 576 C C . LYS A 1 77 ? 19.111 1.169 1.010 1.00 79.62 77 LYS A C 1
ATOM 578 O O . LYS A 1 77 ? 19.721 0.506 0.178 1.00 79.62 77 LYS A O 1
ATOM 583 N N . LYS A 1 78 ? 19.295 2.484 1.157 1.00 72.88 78 LYS A N 1
ATOM 584 C CA . LYS A 1 78 ? 20.372 3.185 0.445 1.00 72.88 78 LYS A CA 1
ATOM 585 C C . LYS A 1 78 ? 21.708 2.859 1.121 1.00 72.88 78 LYS A C 1
ATOM 587 O O . LYS A 1 78 ? 21.871 3.141 2.312 1.00 72.88 78 LYS A O 1
ATOM 592 N N . GLY A 1 79 ? 22.621 2.236 0.373 1.00 66.81 79 GLY A N 1
ATOM 593 C CA . GLY A 1 79 ? 24.045 2.201 0.716 1.00 66.81 79 GLY A CA 1
ATOM 594 C C . GLY A 1 79 ? 24.606 3.624 0.734 1.00 66.81 79 GLY A C 1
ATOM 595 O O . GLY A 1 79 ? 23.996 4.515 0.141 1.00 66.81 79 GLY A O 1
ATOM 596 N N . ARG A 1 80 ? 25.685 3.843 1.493 1.00 55.47 80 ARG A N 1
ATOM 597 C CA . ARG A 1 80 ? 26.363 5.148 1.555 1.00 55.47 80 ARG A CA 1
ATOM 598 C C . ARG A 1 80 ? 26.727 5.660 0.169 1.00 55.47 80 ARG A C 1
ATOM 600 O O . ARG A 1 80 ? 27.140 4.817 -0.654 1.00 55.47 80 ARG A O 1
#